Protein AF-A0A956V1K1-F1 (afdb_monomer)

pLDDT: mean 73.98, std 15.1, range [41.03, 92.44]

Foldseek 3Di:
DVVVVVVVVCVVVDDPFDKDKDWFAFDDPVDDQQDKDWDDDPPPDPDIFIWGWHDWDWDQDPNTIIIITITTTPCRVQVPQDPPFGPDDPPDPDGPDPDDDDDPDDDDD

Mean predicted aligned error: 13.25 Å

Solvent-accessible surface area (backbone atoms only — not comparable to full-atom values): 7078 Å² total; per-residue (Å²): 110,71,68,59,55,51,50,52,50,50,63,73,67,43,80,78,74,55,70,47,80,46,73,78,37,77,56,55,91,85,70,53,73,66,43,78,44,80,48,74,43,92,87,86,41,99,60,79,41,49,24,32,30,72,40,77,46,79,47,79,57,96,91,41,55,29,26,36,37,34,26,39,36,50,72,63,74,44,75,85,36,52,100,85,54,49,75,70,54,90,93,55,93,51,82,72,70,81,86,79,87,85,81,90,75,85,87,85,133

Secondary structure (DSSP, 8-state):
-HHHHHHHHHHHTSPPPPEEEEEEEEP-TT--TT-EEEE--TTT-SS-EEEEEEEEEEEEETTEEEEEEEEEEHHHH-TT--SSS-S--TT-SSTTPPP-S--------

Nearest PDB structures (foldseek):
  8u15-assembly1_A  TM=6.128E-01  e=7.892E-01  Homo sapiens
  8rq8-assembly1_A  TM=6.293E-01  e=1.105E+00  Homo sapiens
  7mie-assembly1_A  TM=6.458E-01  e=7.461E-01  Borreliella burgdorferi
  8tnr-assembly1_B  TM=4.402E-01  e=4.024E-01  Homo sapiens
  8rk3-assembly1_o  TM=6.577E-01  e=6.659E+00  Pseudomonas phage JBD30

Sequence (109 aa):
HAAMIAAMLADVQGKPRRMYKLSGVPGDPRRKVGDRISITDAQTSTSVRYGYIVELGWSLSGGLFTNEITAIDANSLYEYADNEIGYFIIGTNELGATVSYPSRGRLFY

Radius of gyration: 19.92 Å; Cα contacts (8 Å, |Δi|>4): 134; chains: 1; bounding box: 38×27×62 Å

Structure (mmCIF, N/CA/C/O backbone):
data_AF-A0A956V1K1-F1
#
_entry.id   AF-A0A956V1K1-F1
#
loop_
_atom_site.group_PDB
_atom_site.id
_atom_site.type_symbol
_atom_site.label_atom_id
_atom_site.label_alt_id
_atom_site.label_comp_id
_atom_site.label_asym_id
_atom_site.label_entity_id
_atom_site.label_seq_id
_atom_site.pdbx_PDB_ins_code
_atom_site.Cartn_x
_atom_site.Cartn_y
_atom_site.Cartn_z
_atom_site.occupancy
_atom_site.B_iso_or_equiv
_atom_site.auth_seq_id
_atom_site.auth_comp_id
_atom_site.auth_asym_id
_atom_site.auth_atom_id
_atom_site.pdbx_PDB_model_num
ATOM 1 N N . HIS A 1 1 ? 23.031 -4.874 -28.603 1.00 47.34 1 HIS A N 1
ATOM 2 C CA . HIS A 1 1 ? 22.982 -5.893 -27.530 1.00 47.34 1 HIS A CA 1
ATOM 3 C C . HIS A 1 1 ? 23.519 -5.358 -26.198 1.00 47.34 1 HIS A C 1
ATOM 5 O O . HIS A 1 1 ? 22.781 -5.373 -25.225 1.00 47.34 1 HIS A O 1
ATOM 11 N N . ALA A 1 2 ? 24.731 -4.782 -26.151 1.00 62.53 2 ALA A N 1
ATOM 12 C CA . ALA A 1 2 ? 25.307 -4.208 -24.921 1.00 62.53 2 ALA A CA 1
ATOM 13 C C . ALA A 1 2 ? 24.446 -3.112 -24.248 1.00 62.53 2 ALA A C 1
ATOM 15 O O . ALA A 1 2 ? 24.352 -3.080 -23.028 1.00 62.53 2 ALA A O 1
ATOM 16 N N . ALA A 1 3 ? 23.759 -2.271 -25.031 1.00 73.31 3 ALA A N 1
ATOM 17 C CA . ALA A 1 3 ? 22.879 -1.224 -24.498 1.00 73.31 3 ALA A CA 1
ATOM 18 C C . ALA A 1 3 ? 21.660 -1.769 -23.725 1.00 73.31 3 ALA A C 1
ATOM 20 O O . ALA A 1 3 ? 21.247 -1.175 -22.737 1.00 73.31 3 ALA A O 1
ATOM 21 N N . MET A 1 4 ? 21.115 -2.921 -24.133 1.00 72.19 4 MET A N 1
ATOM 22 C CA . MET A 1 4 ? 19.976 -3.544 -23.448 1.00 72.19 4 MET A CA 1
ATOM 23 C C . MET A 1 4 ? 20.401 -4.142 -22.102 1.00 72.19 4 MET A C 1
ATOM 25 O O . MET A 1 4 ? 19.697 -4.002 -21.108 1.00 72.19 4 MET A O 1
ATOM 29 N N . ILE A 1 5 ? 21.586 -4.758 -22.061 1.00 77.94 5 ILE A N 1
ATOM 30 C CA . ILE A 1 5 ? 22.170 -5.292 -20.824 1.00 77.94 5 ILE A CA 1
ATOM 31 C C . ILE A 1 5 ? 22.512 -4.148 -19.861 1.00 77.94 5 ILE A C 1
ATOM 33 O O . ILE A 1 5 ? 22.264 -4.263 -18.666 1.00 77.94 5 ILE A O 1
ATOM 37 N N . ALA A 1 6 ? 23.024 -3.026 -20.375 1.00 77.06 6 ALA A N 1
ATOM 38 C CA . ALA A 1 6 ? 23.288 -1.838 -19.569 1.00 77.06 6 ALA A CA 1
ATOM 39 C C . ALA A 1 6 ? 22.002 -1.238 -18.972 1.00 77.06 6 ALA A C 1
ATOM 41 O O . ALA A 1 6 ? 21.992 -0.903 -17.792 1.00 77.06 6 ALA A O 1
ATOM 42 N N . ALA A 1 7 ? 20.915 -1.162 -19.749 1.00 74.81 7 ALA A N 1
ATOM 43 C CA . ALA A 1 7 ? 19.617 -0.698 -19.257 1.00 74.81 7 ALA A CA 1
ATOM 44 C C . ALA A 1 7 ? 19.040 -1.634 -18.179 1.00 74.81 7 ALA A C 1
ATOM 46 O O . ALA A 1 7 ? 18.649 -1.175 -17.112 1.00 74.81 7 ALA A O 1
ATOM 47 N N . MET A 1 8 ? 19.085 -2.953 -18.398 1.00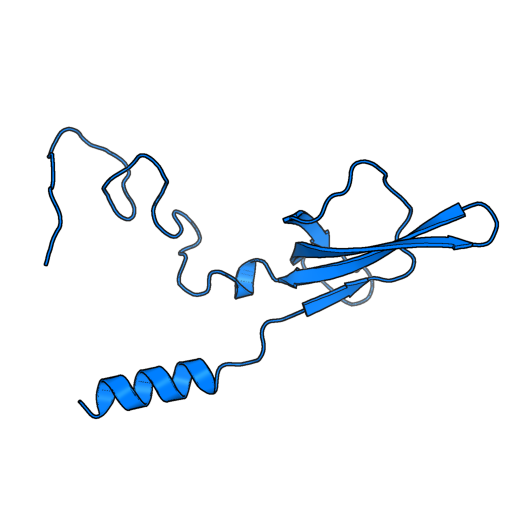 78.50 8 MET A N 1
ATOM 48 C CA . MET A 1 8 ? 18.657 -3.936 -17.395 1.00 78.50 8 MET A CA 1
ATOM 49 C C . MET A 1 8 ? 19.465 -3.819 -16.095 1.00 78.50 8 MET A C 1
ATOM 51 O O . MET A 1 8 ? 18.902 -3.871 -15.004 1.00 78.50 8 MET A O 1
ATOM 55 N N . LEU A 1 9 ? 20.790 -3.675 -16.195 1.00 81.81 9 LEU A N 1
ATOM 56 C CA . LEU A 1 9 ? 21.650 -3.512 -15.024 1.00 81.81 9 LEU A CA 1
ATOM 57 C C . LEU A 1 9 ? 21.340 -2.215 -14.272 1.00 81.81 9 LEU A C 1
ATOM 59 O O . LEU A 1 9 ? 21.359 -2.232 -13.046 1.00 81.81 9 LEU A O 1
ATOM 63 N N . ALA A 1 10 ? 21.019 -1.128 -14.977 1.00 78.88 10 ALA A N 1
ATOM 64 C CA . ALA A 1 10 ? 20.617 0.132 -14.359 1.00 78.88 10 ALA A CA 1
ATOM 65 C C . ALA A 1 10 ? 19.294 0.001 -13.584 1.00 78.88 10 ALA A C 1
ATOM 67 O O . ALA A 1 10 ? 19.224 0.457 -12.446 1.00 78.88 10 ALA A O 1
ATOM 68 N N . ASP A 1 11 ? 18.293 -0.688 -14.140 1.00 75.06 11 ASP A N 1
ATOM 69 C CA . ASP A 1 11 ? 17.007 -0.915 -13.465 1.00 75.06 11 ASP A CA 1
ATOM 70 C C . ASP A 1 11 ? 17.156 -1.806 -12.225 1.00 75.06 11 ASP A C 1
ATOM 72 O O . ASP A 1 11 ? 16.577 -1.532 -11.173 1.00 75.06 11 ASP A O 1
ATOM 76 N N . VAL A 1 12 ? 17.978 -2.858 -12.313 1.00 74.31 12 VAL A N 1
ATOM 77 C CA . VAL A 1 12 ? 18.263 -3.751 -11.175 1.00 74.31 12 VAL A CA 1
ATOM 78 C C . VAL A 1 12 ? 19.071 -3.035 -10.090 1.00 74.31 12 VAL A C 1
ATOM 80 O O . VAL A 1 12 ? 18.878 -3.297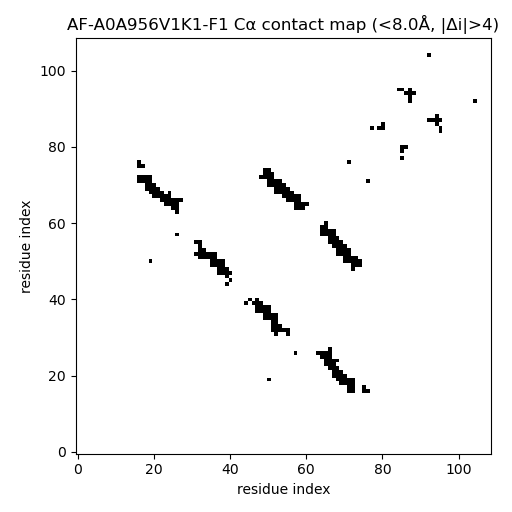 -8.904 1.00 74.31 12 VAL A O 1
ATOM 83 N N . GLN A 1 13 ? 19.966 -2.126 -10.480 1.00 78.12 13 GLN A N 1
ATOM 84 C CA . GLN A 1 13 ? 20.731 -1.279 -9.560 1.00 78.12 13 GLN A CA 1
ATOM 85 C C . GLN A 1 13 ? 19.956 -0.037 -9.098 1.00 78.12 13 GLN A C 1
ATOM 87 O O . GLN A 1 13 ? 20.486 0.757 -8.315 1.00 78.12 13 GLN A O 1
ATOM 92 N N . GLY A 1 14 ? 18.712 0.133 -9.555 1.00 66.19 14 GLY A N 1
ATOM 93 C CA . GLY A 1 14 ? 17.846 1.239 -9.187 1.00 66.19 14 GLY A CA 1
ATOM 94 C C . GLY A 1 14 ? 17.685 1.370 -7.673 1.00 66.19 14 GLY A C 1
ATOM 95 O O . GLY A 1 14 ? 17.723 0.399 -6.912 1.00 66.19 14 GLY A O 1
ATOM 96 N N . LYS A 1 15 ? 17.504 2.613 -7.213 1.00 65.62 15 LYS A N 1
ATOM 97 C CA . LYS A 1 15 ? 17.265 2.914 -5.798 1.00 65.62 15 LYS A CA 1
ATOM 98 C C . LYS A 1 15 ? 16.081 2.075 -5.288 1.00 65.62 15 LYS A C 1
ATOM 100 O O . LYS A 1 15 ? 15.034 2.075 -5.937 1.00 65.62 15 LYS A O 1
ATOM 105 N N . PRO A 1 16 ? 16.183 1.434 -4.105 1.00 68.56 16 PRO A N 1
ATOM 106 C CA . PRO A 1 16 ? 15.061 0.699 -3.536 1.00 68.56 16 PRO A CA 1
ATOM 107 C C . PRO A 1 16 ? 13.829 1.601 -3.434 1.00 68.56 16 PRO A C 1
ATOM 109 O O . PRO A 1 16 ? 13.920 2.766 -3.020 1.00 68.56 16 PRO A O 1
ATOM 112 N N . ARG A 1 17 ? 12.673 1.056 -3.828 1.00 74.12 17 ARG A N 1
ATOM 113 C CA . ARG A 1 17 ? 11.397 1.778 -3.784 1.00 74.12 17 ARG A CA 1
ATOM 114 C C . ARG A 1 17 ? 11.153 2.301 -2.375 1.00 74.12 17 ARG A C 1
ATOM 116 O O . ARG A 1 17 ? 11.396 1.607 -1.387 1.00 74.12 17 ARG A O 1
ATOM 123 N N . ARG A 1 18 ? 10.698 3.551 -2.279 1.00 81.69 18 ARG A N 1
ATOM 124 C CA . ARG A 1 18 ? 10.475 4.190 -0.981 1.00 81.69 18 ARG A CA 1
ATOM 125 C C . ARG A 1 18 ? 9.259 3.546 -0.326 1.00 81.69 18 ARG A C 1
ATOM 127 O O . ARG A 1 18 ? 8.156 3.605 -0.866 1.00 81.69 18 ARG A O 1
ATOM 134 N N . MET A 1 19 ? 9.483 2.948 0.837 1.00 86.81 19 MET A N 1
ATOM 135 C CA . MET A 1 19 ? 8.437 2.397 1.687 1.00 86.81 19 MET A CA 1
ATOM 136 C C . MET A 1 19 ? 8.305 3.251 2.943 1.00 86.81 19 MET A C 1
ATOM 138 O O . MET A 1 19 ? 9.301 3.676 3.530 1.00 86.81 19 MET A O 1
ATOM 142 N N . TYR A 1 20 ? 7.067 3.500 3.343 1.00 88.06 20 TYR A N 1
ATOM 143 C CA . TYR A 1 20 ? 6.702 4.193 4.565 1.00 88.06 20 TYR A CA 1
ATOM 144 C C . TYR A 1 20 ? 6.130 3.184 5.543 1.00 88.06 20 TYR A C 1
ATOM 146 O O . TYR A 1 20 ? 5.231 2.421 5.195 1.00 88.06 20 TYR A O 1
ATOM 154 N N . LYS A 1 21 ? 6.632 3.216 6.773 1.00 90.50 21 LYS A N 1
ATOM 155 C CA . LYS A 1 21 ? 6.079 2.451 7.881 1.00 90.50 21 LYS A CA 1
ATOM 156 C C . LYS A 1 21 ? 5.501 3.428 8.896 1.00 90.50 21 LYS A C 1
ATOM 158 O O . LYS A 1 21 ? 6.230 4.243 9.454 1.00 90.50 21 LYS A O 1
ATOM 163 N N . LEU A 1 22 ? 4.190 3.369 9.084 1.00 88.00 22 LEU A N 1
ATOM 164 C CA . LEU A 1 22 ? 3.432 4.211 10.000 1.00 88.00 22 LEU A CA 1
ATOM 165 C C . LEU A 1 22 ? 2.949 3.329 11.150 1.00 88.00 22 LEU A C 1
ATOM 167 O O . LEU A 1 22 ? 2.305 2.309 10.919 1.00 88.00 22 LEU A O 1
ATOM 171 N N . SER A 1 23 ? 3.250 3.722 12.382 1.00 88.19 23 SER A N 1
ATOM 172 C CA . SER A 1 23 ? 2.811 3.014 13.585 1.00 88.19 23 SER A CA 1
ATOM 173 C C . SER A 1 23 ? 1.978 3.940 14.466 1.00 88.19 23 SER A C 1
ATOM 175 O O . SE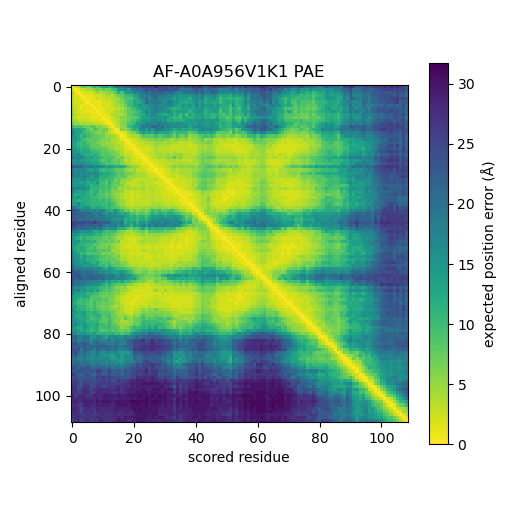R A 1 23 ? 2.176 5.154 14.451 1.00 88.19 23 SER A O 1
ATOM 177 N N . GLY A 1 24 ? 1.027 3.369 15.209 1.00 84.88 24 GLY A N 1
ATOM 178 C CA . GLY A 1 24 ? 0.157 4.118 16.118 1.00 84.88 24 GLY A CA 1
ATOM 179 C C . GLY A 1 24 ? -0.917 4.950 15.416 1.00 84.88 24 GLY A C 1
ATOM 180 O O . GLY A 1 24 ? -1.427 5.908 15.993 1.00 84.88 24 GLY A O 1
ATOM 181 N N . VAL A 1 25 ? -1.273 4.613 14.174 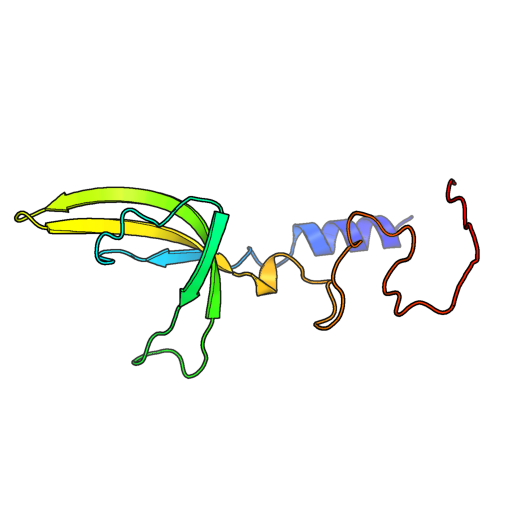1.00 86.38 25 VAL A N 1
ATOM 182 C CA . VAL A 1 25 ? -2.306 5.351 13.443 1.00 86.38 25 VAL A CA 1
ATOM 183 C C . VAL A 1 25 ? -3.680 5.005 14.031 1.00 86.38 25 VAL A C 1
ATOM 185 O O . VAL A 1 25 ? -3.947 3.822 14.235 1.00 86.38 25 VAL A O 1
ATOM 188 N N . PRO A 1 26 ? -4.577 5.976 14.289 1.00 88.44 26 PRO A N 1
ATOM 189 C CA . PRO A 1 26 ? -5.925 5.674 14.760 1.00 88.44 26 PRO A CA 1
ATOM 190 C C . PRO A 1 26 ? -6.646 4.674 13.847 1.00 88.44 26 PRO A C 1
ATOM 192 O O . PRO A 1 26 ? -6.567 4.772 12.616 1.00 88.44 26 PRO A O 1
ATOM 195 N N . GLY A 1 27 ? -7.327 3.706 14.461 1.00 84.12 27 GLY A N 1
ATOM 196 C CA . GLY A 1 27 ? -8.091 2.680 13.765 1.00 84.12 27 GLY A CA 1
ATOM 197 C C . GLY A 1 27 ? -9.239 3.278 12.954 1.00 84.12 27 GLY A C 1
ATOM 198 O O . GLY A 1 27 ? -10.156 3.863 13.522 1.00 84.12 27 GLY A O 1
ATOM 199 N N . ASP A 1 28 ? -9.209 3.101 11.633 1.00 87.50 28 ASP A N 1
ATOM 200 C CA . ASP A 1 28 ? -10.322 3.431 10.735 1.00 87.50 28 ASP A CA 1
ATOM 201 C C . ASP A 1 28 ? -10.759 2.164 9.985 1.00 87.50 28 ASP A C 1
ATOM 203 O O . ASP A 1 28 ? -10.013 1.694 9.118 1.00 87.50 28 ASP A O 1
ATOM 207 N N . PRO A 1 29 ? -11.934 1.587 10.304 1.00 83.50 29 PRO A N 1
ATOM 208 C CA . PRO A 1 29 ? -12.390 0.311 9.746 1.00 83.50 29 PRO A CA 1
ATOM 209 C C . PRO A 1 29 ? -12.684 0.368 8.244 1.00 83.50 29 PRO A C 1
ATOM 211 O O . PRO A 1 29 ? -12.913 -0.668 7.623 1.00 83.50 29 PRO A O 1
ATOM 214 N N . ARG A 1 30 ? -12.710 1.561 7.640 1.00 87.00 30 ARG A N 1
ATOM 215 C CA . ARG A 1 30 ? -12.918 1.721 6.197 1.00 87.00 30 ARG A CA 1
ATOM 216 C C . ARG A 1 30 ? -11.646 1.491 5.391 1.00 87.00 30 ARG A C 1
ATOM 218 O O . ARG A 1 30 ? -11.764 1.234 4.196 1.00 87.00 30 ARG A O 1
ATOM 225 N N . ARG A 1 31 ? -10.469 1.569 6.023 1.00 88.44 31 ARG A N 1
ATOM 226 C CA . ARG A 1 31 ? -9.181 1.413 5.341 1.00 88.44 31 ARG A CA 1
ATOM 227 C C . ARG A 1 31 ? -8.952 -0.020 4.903 1.00 88.44 31 ARG A C 1
ATOM 229 O O . ARG A 1 31 ? -9.119 -0.957 5.683 1.00 88.44 31 ARG A O 1
ATOM 236 N N . LYS A 1 32 ? -8.503 -0.169 3.664 1.00 89.88 32 LYS A N 1
ATOM 237 C CA . LYS A 1 32 ? -8.179 -1.449 3.044 1.00 89.88 32 LYS A CA 1
ATOM 238 C C . LYS A 1 32 ? -6.795 -1.412 2.414 1.00 89.88 32 LYS A C 1
ATOM 240 O O . LYS A 1 32 ? -6.241 -0.358 2.105 1.00 89.88 32 LYS A O 1
ATOM 245 N N . VAL A 1 33 ? -6.239 -2.601 2.211 1.00 90.62 33 VAL A N 1
ATOM 246 C CA . VAL A 1 33 ? -5.050 -2.770 1.372 1.00 90.62 33 VAL A CA 1
ATOM 247 C C . VAL A 1 33 ? -5.391 -2.307 -0.046 1.00 90.62 33 VAL A C 1
ATOM 249 O O . VAL A 1 33 ? -6.460 -2.627 -0.563 1.00 90.62 33 VAL A O 1
ATOM 252 N N . GLY A 1 34 ? -4.494 -1.537 -0.656 1.00 86.81 34 GLY A N 1
ATOM 253 C CA . GLY A 1 34 ? -4.683 -0.914 -1.964 1.00 86.81 34 GLY A CA 1
ATOM 254 C C . GLY A 1 34 ? -5.242 0.510 -1.922 1.00 86.81 34 GLY A C 1
ATOM 255 O O . GLY A 1 34 ? -5.150 1.209 -2.930 1.00 86.81 34 GLY A O 1
ATOM 256 N N . ASP A 1 35 ? -5.752 0.983 -0.781 1.00 88.69 35 ASP A N 1
ATOM 257 C CA . ASP A 1 35 ? -6.225 2.364 -0.676 1.00 88.69 35 ASP A CA 1
ATOM 258 C C . ASP A 1 35 ? -5.066 3.359 -0.808 1.00 88.69 35 ASP A C 1
ATOM 260 O O . ASP A 1 35 ? -3.958 3.149 -0.296 1.00 88.69 35 ASP A O 1
ATOM 264 N N . ARG A 1 36 ? -5.344 4.481 -1.482 1.00 88.88 36 ARG A N 1
ATOM 265 C CA . ARG A 1 36 ? -4.427 5.619 -1.565 1.00 88.88 36 ARG A CA 1
ATOM 266 C C . ARG A 1 36 ? -4.576 6.485 -0.320 1.00 88.88 36 ARG A C 1
ATOM 268 O O . ARG A 1 36 ? -5.667 6.964 -0.019 1.00 88.88 36 ARG A O 1
ATOM 275 N N . ILE A 1 37 ? -3.463 6.753 0.350 1.00 89.12 37 ILE A N 1
ATOM 276 C CA . ILE A 1 37 ? -3.398 7.617 1.528 1.00 89.12 37 ILE A CA 1
ATOM 277 C C . ILE A 1 37 ? -2.503 8.828 1.284 1.00 89.12 37 ILE A C 1
ATOM 279 O O . ILE A 1 37 ? -1.506 8.755 0.562 1.00 89.12 37 ILE A O 1
ATOM 283 N N . SER A 1 38 ? -2.859 9.948 1.910 1.00 90.31 38 SER A N 1
ATOM 284 C CA . SER A 1 38 ? -1.998 11.120 2.046 1.00 90.31 38 SER A CA 1
ATOM 285 C C . SER A 1 38 ? -1.252 11.050 3.375 1.00 90.31 38 SER A C 1
ATOM 287 O O . SER A 1 38 ? -1.870 10.928 4.434 1.00 90.31 38 SER A O 1
ATOM 289 N N . ILE A 1 39 ? 0.070 11.140 3.319 1.00 86.50 39 ILE A N 1
ATOM 290 C CA . ILE A 1 39 ? 0.963 11.162 4.472 1.00 86.50 39 ILE A CA 1
ATOM 291 C C . ILE A 1 39 ? 1.491 12.588 4.599 1.00 86.50 39 ILE A C 1
ATOM 293 O O . ILE A 1 39 ? 2.134 13.112 3.685 1.00 86.50 39 ILE A O 1
ATOM 297 N N . THR A 1 40 ? 1.217 13.213 5.737 1.00 84.75 40 THR A N 1
ATOM 298 C CA . THR A 1 40 ? 1.697 14.555 6.062 1.00 84.75 40 THR A CA 1
ATOM 299 C C . THR A 1 40 ? 2.334 14.504 7.436 1.00 84.75 40 THR A C 1
ATOM 301 O O . THR A 1 40 ? 1.683 14.123 8.405 1.00 84.75 40 THR A O 1
ATOM 304 N N . ASP A 1 41 ? 3.603 14.883 7.511 1.00 79.12 41 ASP A N 1
ATOM 305 C CA . ASP A 1 41 ? 4.307 15.073 8.772 1.00 79.12 41 ASP A CA 1
ATOM 306 C C . ASP A 1 41 ? 4.626 16.560 8.937 1.00 79.12 41 ASP A C 1
ATOM 308 O O . ASP A 1 41 ? 5.458 17.103 8.210 1.00 79.12 41 ASP A O 1
ATOM 312 N N . ALA A 1 42 ? 3.959 17.205 9.895 1.00 68.94 42 ALA A N 1
ATOM 313 C CA . ALA A 1 42 ? 4.121 18.626 10.181 1.00 68.94 42 ALA A CA 1
ATOM 314 C C . ALA A 1 42 ? 5.485 18.981 10.806 1.00 68.94 42 ALA A C 1
ATOM 316 O O . ALA A 1 42 ? 5.823 20.160 10.868 1.00 68.94 42 ALA A O 1
ATOM 317 N N . GLN A 1 43 ? 6.254 18.001 11.292 1.00 65.12 43 GLN A N 1
ATOM 318 C CA . GLN A 1 43 ? 7.556 18.227 11.928 1.00 65.12 43 GLN A CA 1
ATOM 319 C C . GLN A 1 43 ? 8.725 18.050 10.950 1.00 65.12 43 GLN A C 1
ATOM 321 O O . GLN A 1 43 ? 9.687 18.811 11.016 1.00 65.12 43 GLN A O 1
ATOM 326 N N . THR A 1 44 ? 8.638 17.094 10.019 1.00 65.94 44 THR A N 1
ATOM 327 C CA . THR A 1 44 ? 9.776 16.724 9.150 1.00 65.94 44 THR A CA 1
ATOM 328 C C . THR A 1 44 ? 9.515 16.943 7.658 1.00 65.94 44 THR A C 1
ATOM 330 O O . THR A 1 44 ? 10.456 16.954 6.864 1.00 65.94 44 THR A O 1
ATOM 333 N N . SER A 1 45 ? 8.261 17.116 7.224 1.00 59.03 45 SER A N 1
ATOM 334 C CA . SER A 1 45 ? 7.922 17.194 5.798 1.00 59.03 45 SER A CA 1
ATOM 335 C C . SER A 1 45 ? 7.168 18.473 5.432 1.00 59.03 45 SER A C 1
ATOM 337 O O . SER A 1 45 ? 6.065 18.734 5.894 1.00 59.03 45 SER A O 1
ATOM 339 N N . THR A 1 46 ? 7.741 19.258 4.523 1.00 67.06 46 THR A N 1
ATOM 340 C CA . THR A 1 46 ? 7.112 20.473 3.972 1.00 67.06 46 THR A CA 1
ATOM 341 C C . THR A 1 46 ? 6.092 20.160 2.864 1.00 67.06 46 THR A C 1
ATOM 343 O O . THR A 1 46 ? 5.435 21.060 2.356 1.00 67.06 46 THR A O 1
ATOM 346 N N . SER A 1 47 ? 5.963 18.892 2.452 1.00 77.00 47 SER A N 1
ATOM 347 C CA . SER A 1 47 ? 5.135 18.467 1.317 1.00 77.00 47 SER A CA 1
ATOM 348 C C . SER A 1 47 ? 4.358 17.190 1.632 1.00 77.00 47 SER A C 1
ATOM 350 O O . SER A 1 47 ? 4.893 16.260 2.240 1.00 77.00 47 SER A O 1
ATOM 352 N N . VAL A 1 48 ? 3.096 17.156 1.190 1.00 82.62 48 VAL A N 1
ATOM 353 C CA . VAL A 1 48 ? 2.214 15.989 1.284 1.00 82.62 48 VAL A CA 1
ATOM 354 C C . VAL A 1 48 ? 2.743 14.888 0.374 1.00 82.62 48 VAL A C 1
ATOM 356 O O . VAL A 1 48 ? 2.971 15.103 -0.816 1.00 82.62 48 VAL A O 1
ATOM 359 N N . ARG A 1 49 ? 2.901 13.685 0.923 1.00 85.38 49 ARG A N 1
ATOM 360 C CA . ARG A 1 49 ? 3.254 12.494 0.148 1.00 85.38 49 ARG A CA 1
ATOM 361 C C . ARG A 1 49 ? 2.040 11.606 -0.050 1.00 85.38 49 ARG A C 1
ATOM 363 O O . ARG A 1 49 ? 1.161 11.553 0.804 1.00 85.38 49 ARG A O 1
ATOM 370 N N . TYR A 1 50 ? 2.008 10.888 -1.164 1.00 88.38 50 TYR A N 1
ATOM 371 C CA . TYR A 1 50 ? 0.947 9.932 -1.461 1.00 88.38 50 TYR A CA 1
ATOM 372 C C . TYR A 1 50 ? 1.519 8.525 -1.486 1.00 88.38 50 TYR A C 1
ATOM 374 O O . TYR A 1 50 ? 2.564 8.295 -2.089 1.00 88.38 50 TYR A O 1
ATOM 382 N N . GLY A 1 51 ? 0.823 7.581 -0.866 1.00 88.81 51 GLY A N 1
ATOM 383 C CA . GLY A 1 51 ? 1.217 6.179 -0.888 1.00 88.81 51 GLY A CA 1
ATOM 384 C C . GLY A 1 51 ? 0.027 5.243 -1.004 1.00 88.81 51 GLY A C 1
ATOM 385 O O . GLY A 1 51 ? -1.103 5.629 -0.709 1.00 88.81 51 GLY A O 1
ATOM 386 N N . TYR A 1 52 ? 0.294 4.016 -1.433 1.00 90.38 52 TYR A N 1
ATOM 387 C CA . TYR A 1 52 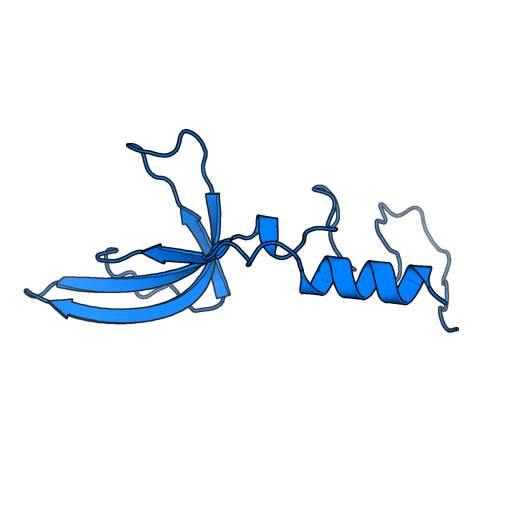? -0.680 2.926 -1.447 1.00 90.38 52 TYR A CA 1
ATOM 388 C C . TYR A 1 52 ? -0.409 1.981 -0.284 1.00 90.38 52 TYR A C 1
ATOM 390 O O . TYR A 1 52 ? 0.741 1.592 -0.073 1.00 90.38 52 TYR A O 1
ATOM 398 N N . ILE A 1 53 ? -1.453 1.612 0.459 1.00 91.38 53 ILE A N 1
ATOM 399 C CA . ILE A 1 53 ? -1.350 0.652 1.563 1.00 91.38 53 ILE A CA 1
ATOM 400 C C . ILE A 1 53 ? -1.054 -0.737 0.994 1.00 91.38 53 ILE A C 1
ATOM 402 O O . ILE A 1 53 ? -1.812 -1.243 0.170 1.00 91.38 53 ILE A O 1
ATOM 406 N N . VAL A 1 54 ? 0.017 -1.368 1.466 1.00 92.00 54 VAL A N 1
ATOM 407 C CA . VAL A 1 54 ? 0.402 -2.741 1.097 1.00 92.00 54 VAL A CA 1
ATOM 408 C C . VAL A 1 54 ? 0.193 -3.702 2.257 1.00 92.00 54 VAL A C 1
ATOM 410 O O . VAL A 1 54 ? -0.175 -4.852 2.048 1.00 92.00 54 VAL A O 1
ATOM 413 N N . GLU A 1 55 ? 0.361 -3.213 3.481 1.00 92.44 55 GLU A N 1
ATOM 414 C CA . GLU A 1 55 ? 0.116 -3.983 4.691 1.00 92.44 55 GLU A CA 1
ATOM 415 C C . GLU A 1 55 ? -0.682 -3.140 5.678 1.00 92.44 55 GLU A C 1
ATOM 417 O O . GLU A 1 55 ? -0.421 -1.945 5.849 1.00 92.44 55 GLU A O 1
ATOM 422 N N . LEU A 1 56 ? -1.658 -3.782 6.313 1.00 92.12 56 LEU A N 1
ATOM 423 C CA . LEU A 1 56 ? -2.496 -3.189 7.340 1.00 92.12 56 LEU A CA 1
ATOM 424 C C . LEU A 1 56 ? -2.575 -4.159 8.520 1.00 92.12 56 LEU A C 1
ATOM 426 O O . LEU A 1 56 ? -3.321 -5.138 8.486 1.00 92.12 56 LEU A O 1
ATOM 430 N N . GLY A 1 57 ? -1.782 -3.880 9.548 1.00 90.62 57 GLY A N 1
ATOM 431 C CA . GLY A 1 57 ? -1.821 -4.568 10.828 1.00 90.62 57 GLY A CA 1
ATOM 432 C C . GLY A 1 57 ? -2.819 -3.895 11.761 1.00 90.62 57 GLY A C 1
ATOM 433 O O . GLY A 1 57 ? -2.820 -2.672 11.896 1.00 90.62 57 GLY A O 1
ATOM 434 N N . TRP A 1 58 ? -3.649 -4.698 12.419 1.00 89.19 58 TRP A N 1
ATOM 435 C CA . TRP A 1 58 ? -4.606 -4.231 13.417 1.00 89.19 58 TRP A CA 1
ATOM 436 C C . TRP A 1 58 ? -4.152 -4.672 14.797 1.00 89.19 58 TRP A C 1
ATOM 438 O O . TRP A 1 58 ? -3.898 -5.856 15.022 1.00 89.19 58 TRP A O 1
ATOM 448 N N . SER A 1 59 ? -4.092 -3.732 15.733 1.00 88.00 59 SER A N 1
ATOM 449 C CA . SER A 1 59 ? -3.832 -4.044 17.131 1.00 88.00 59 SER A CA 1
ATOM 450 C C . SER A 1 59 ? -4.834 -3.339 18.038 1.00 88.00 59 SER A C 1
ATOM 452 O O . SER A 1 59 ? -5.320 -2.246 17.741 1.00 88.00 59 SER A O 1
ATOM 454 N N . LEU A 1 60 ? -5.170 -3.997 19.144 1.00 86.75 60 LEU A N 1
ATOM 455 C CA . LEU A 1 60 ? -6.003 -3.439 20.198 1.00 86.75 60 LEU A CA 1
ATOM 456 C C . LEU A 1 60 ? -5.114 -3.239 21.423 1.00 86.75 60 LEU A C 1
ATOM 458 O O . LEU A 1 60 ? -4.647 -4.212 22.012 1.00 86.75 60 LEU A O 1
ATOM 462 N N . SER A 1 61 ? -4.877 -1.985 21.801 1.00 80.38 61 SER A N 1
ATOM 463 C CA . SER A 1 61 ? -4.069 -1.641 22.973 1.00 80.38 61 SER A CA 1
ATOM 464 C C . SER A 1 61 ? -4.768 -0.556 23.785 1.00 80.38 61 SER A C 1
ATOM 466 O O . SER A 1 61 ? -5.214 0.451 23.239 1.00 80.38 61 SER A O 1
ATOM 468 N N . GLY A 1 62 ? -4.930 -0.781 25.093 1.00 77.62 62 GLY A N 1
ATOM 469 C CA . GLY A 1 62 ? -5.562 0.189 25.999 1.00 77.62 62 GLY A CA 1
ATOM 470 C C . GLY A 1 62 ? -7.028 0.522 25.681 1.00 77.62 62 GLY A C 1
ATOM 471 O O . GLY A 1 62 ? -7.490 1.602 26.029 1.00 77.62 62 GLY A O 1
ATOM 472 N N . GLY A 1 63 ? -7.754 -0.372 24.999 1.00 81.31 63 GLY A N 1
ATOM 473 C CA . GLY A 1 63 ? -9.151 -0.152 24.595 1.00 81.31 63 GLY A CA 1
ATOM 474 C C . GLY A 1 63 ? -9.331 0.683 23.321 1.00 81.31 63 GLY A C 1
ATOM 475 O O . GLY A 1 63 ? -10.465 0.924 22.915 1.00 81.31 63 GLY A O 1
ATOM 476 N N . LEU A 1 64 ? -8.237 1.091 22.669 1.00 83.94 64 LEU A N 1
ATOM 477 C CA . LEU A 1 64 ? -8.256 1.794 21.390 1.00 83.94 64 LEU A CA 1
ATOM 478 C C . LEU A 1 64 ? -7.739 0.886 20.273 1.00 83.94 64 LEU A C 1
ATOM 480 O O . LEU A 1 64 ? -6.745 0.173 20.433 1.00 83.94 64 LEU A O 1
ATOM 484 N N . PHE A 1 65 ? -8.414 0.936 19.125 1.00 86.88 65 PHE A N 1
ATOM 485 C CA . PHE A 1 65 ? -7.928 0.303 17.906 1.00 86.88 65 PHE A CA 1
ATOM 486 C C . PHE A 1 65 ? -6.842 1.169 17.279 1.00 86.88 65 PHE A C 1
ATOM 488 O O . PHE A 1 65 ? -7.053 2.357 17.017 1.00 86.88 65 PHE A O 1
ATOM 495 N N . THR A 1 66 ? -5.695 0.560 17.007 1.00 90.44 66 THR A N 1
ATOM 496 C CA . THR A 1 66 ? -4.588 1.193 16.298 1.00 90.44 66 THR A CA 1
ATOM 497 C C . THR A 1 66 ? -4.190 0.357 15.091 1.00 90.44 66 THR A C 1
ATOM 499 O O . THR A 1 66 ? -4.303 -0.871 15.080 1.00 90.44 66 THR A O 1
ATOM 502 N N . ASN A 1 67 ? -3.720 1.064 14.072 1.00 90.12 67 ASN A N 1
ATOM 503 C CA . ASN A 1 67 ? -3.278 0.516 12.808 1.00 90.12 67 ASN A CA 1
ATOM 504 C C . ASN A 1 67 ? -1.773 0.701 12.649 1.00 90.12 67 ASN A C 1
ATOM 506 O O . ASN A 1 67 ? -1.233 1.796 12.846 1.00 90.12 67 ASN A O 1
ATOM 510 N N . GLU A 1 68 ? -1.121 -0.372 12.231 1.00 91.88 68 GLU A N 1
ATOM 511 C CA . GLU A 1 68 ? 0.221 -0.360 11.671 1.00 91.88 68 GLU A CA 1
AT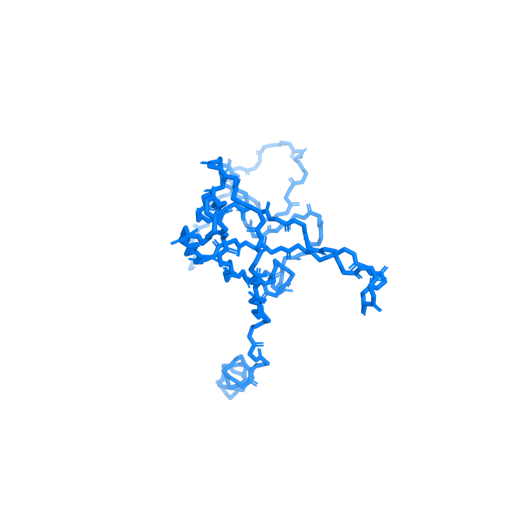OM 512 C C . GLU A 1 68 ? 0.080 -0.440 10.150 1.00 91.88 68 GLU A C 1
ATOM 514 O O . GLU A 1 68 ? -0.569 -1.341 9.621 1.00 91.88 68 GLU A O 1
ATOM 519 N N . ILE A 1 69 ? 0.613 0.550 9.438 1.00 91.62 69 ILE A N 1
ATOM 520 C CA . ILE A 1 69 ? 0.447 0.678 7.990 1.00 91.62 69 ILE A CA 1
ATOM 521 C C . ILE A 1 69 ? 1.817 0.66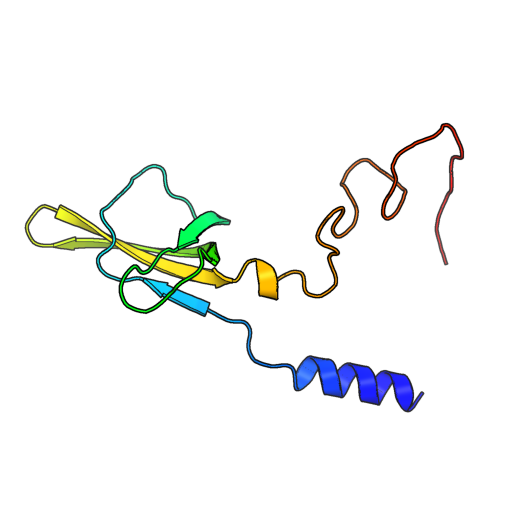5 7.333 1.00 91.62 69 ILE A C 1
ATOM 523 O O . I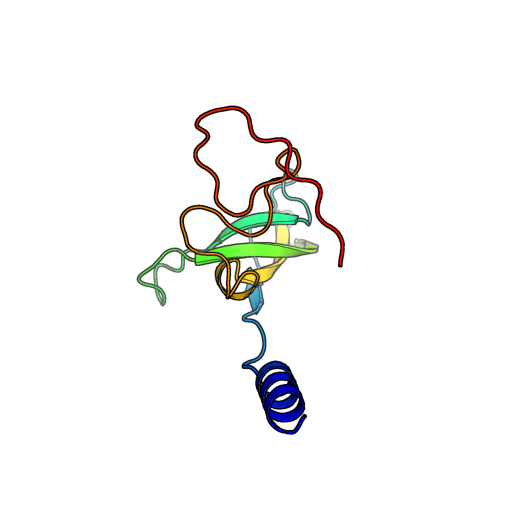LE A 1 69 ? 2.652 1.533 7.599 1.00 91.62 69 ILE A O 1
ATOM 527 N N . THR A 1 70 ? 2.002 -0.265 6.404 1.00 92.12 70 THR A N 1
ATOM 528 C CA . THR A 1 70 ? 3.109 -0.224 5.449 1.00 92.12 70 THR A CA 1
ATOM 529 C C . THR A 1 70 ? 2.562 0.272 4.118 1.00 92.12 70 THR A C 1
ATOM 531 O O . THR A 1 70 ? 1.638 -0.321 3.555 1.00 92.12 70 THR A O 1
ATOM 534 N N . ALA A 1 71 ? 3.118 1.369 3.609 1.00 90.38 71 ALA A N 1
ATOM 535 C CA . ALA A 1 71 ? 2.712 1.978 2.350 1.00 90.38 71 ALA A CA 1
ATOM 536 C C . ALA A 1 71 ? 3.895 2.146 1.392 1.00 90.38 71 ALA A C 1
ATOM 538 O O . ALA A 1 71 ? 5.012 2.437 1.816 1.00 90.38 71 ALA A O 1
ATOM 539 N N . ILE A 1 72 ? 3.650 2.003 0.092 1.00 90.06 72 ILE A N 1
ATOM 540 C CA . ILE A 1 72 ? 4.640 2.300 -0.954 1.00 90.06 72 ILE A CA 1
ATOM 541 C C . ILE A 1 72 ? 4.365 3.689 -1.527 1.00 90.06 72 ILE A C 1
ATOM 543 O O . ILE A 1 72 ? 3.210 4.040 -1.766 1.00 90.06 72 ILE A O 1
ATOM 547 N N . ASP A 1 73 ? 5.421 4.471 -1.758 1.00 86.81 73 ASP A N 1
ATOM 548 C CA . ASP A 1 73 ? 5.338 5.795 -2.379 1.00 86.81 73 ASP A CA 1
ATOM 549 C C . ASP A 1 73 ? 4.755 5.711 -3.796 1.00 86.81 73 ASP A C 1
ATOM 551 O O . ASP A 1 73 ? 5.320 5.049 -4.675 1.00 86.81 73 ASP A O 1
ATOM 555 N N . ALA A 1 74 ? 3.648 6.419 -4.027 1.00 80.69 74 ALA A N 1
ATOM 556 C CA . ALA A 1 74 ? 2.935 6.411 -5.301 1.00 80.69 74 ALA A CA 1
ATOM 557 C C . ALA A 1 74 ? 3.804 6.963 -6.440 1.00 80.69 74 ALA A C 1
ATOM 559 O O . ALA A 1 74 ? 3.744 6.455 -7.556 1.00 80.69 74 ALA A O 1
ATOM 560 N N . ASN A 1 75 ? 4.660 7.946 -6.141 1.00 75.00 75 ASN A N 1
ATOM 561 C CA . ASN A 1 75 ? 5.528 8.575 -7.136 1.00 75.00 75 ASN A CA 1
ATOM 562 C C . ASN A 1 75 ? 6.667 7.654 -7.593 1.00 75.00 75 ASN A C 1
ATOM 564 O O . ASN A 1 75 ? 7.181 7.794 -8.694 1.00 75.00 75 ASN A O 1
ATOM 568 N N . SER A 1 76 ? 7.065 6.705 -6.742 1.00 73.19 76 SER A N 1
ATOM 569 C CA . SER A 1 76 ? 8.097 5.716 -7.072 1.00 73.19 76 SER A CA 1
ATOM 570 C C . SER A 1 76 ? 7.549 4.483 -7.791 1.00 73.19 76 SER A C 1
ATOM 572 O O . SER A 1 76 ? 8.321 3.671 -8.295 1.00 73.19 76 SER A O 1
ATOM 574 N N . LEU A 1 77 ? 6.223 4.304 -7.799 1.00 73.12 77 LEU A N 1
ATOM 575 C CA . LEU A 1 77 ? 5.592 3.127 -8.390 1.00 73.12 77 LEU A CA 1
ATOM 576 C C . LEU A 1 77 ? 5.487 3.236 -9.915 1.00 73.12 77 LEU A C 1
ATOM 578 O O . LEU A 1 77 ? 5.578 2.227 -10.610 1.00 73.12 77 LEU A O 1
ATOM 582 N N . TYR A 1 78 ? 5.312 4.459 -10.417 1.00 69.56 78 TYR A N 1
ATOM 583 C CA . TYR A 1 78 ? 5.115 4.753 -11.831 1.00 69.56 78 TYR A CA 1
ATOM 584 C C . TYR A 1 78 ? 6.145 5.777 -12.317 1.00 69.56 78 TYR A C 1
ATOM 586 O O . TYR A 1 78 ? 5.792 6.884 -12.701 1.00 69.56 78 T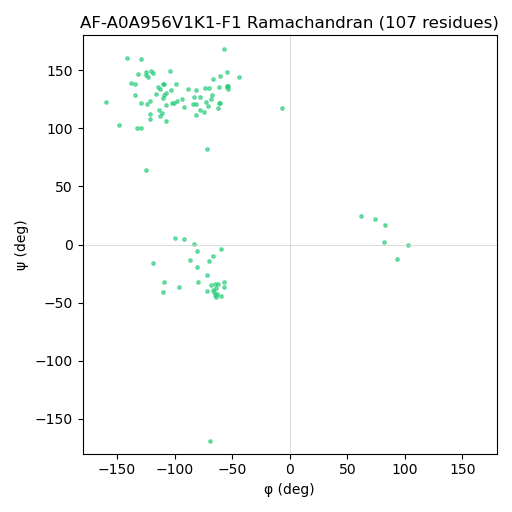YR A O 1
ATOM 594 N N . GLU A 1 79 ? 7.426 5.406 -12.290 1.00 64.19 79 GLU A N 1
ATOM 595 C CA . GLU A 1 79 ? 8.541 6.308 -12.632 1.00 64.19 79 GLU A CA 1
ATOM 596 C C . GLU A 1 79 ? 8.441 6.915 -14.041 1.00 64.19 79 GLU A C 1
ATOM 598 O O . GLU A 1 79 ? 8.827 8.061 -14.243 1.00 64.19 79 GLU A O 1
ATOM 603 N N . TYR A 1 80 ? 7.871 6.173 -14.994 1.00 63.81 80 TYR A N 1
ATOM 604 C CA . TYR A 1 80 ? 7.687 6.620 -16.381 1.00 63.81 80 TYR A CA 1
ATOM 605 C C . TYR A 1 80 ? 6.271 7.123 -16.692 1.00 63.81 80 TYR A C 1
ATOM 607 O O . TYR A 1 80 ? 5.956 7.370 -17.853 1.00 63.81 80 TYR A O 1
ATOM 615 N N . ALA A 1 81 ? 5.388 7.229 -15.693 1.00 62.62 81 ALA A N 1
ATOM 616 C CA . ALA A 1 81 ? 4.091 7.857 -15.902 1.00 62.62 81 ALA A CA 1
ATOM 617 C C . ALA A 1 81 ? 4.268 9.375 -15.826 1.00 62.62 81 ALA A C 1
ATOM 619 O O . ALA A 1 81 ? 4.529 9.914 -14.751 1.00 62.62 81 ALA A O 1
ATOM 620 N N . ASP A 1 82 ? 4.109 10.061 -16.957 1.00 57.47 82 ASP A N 1
ATOM 621 C CA . ASP A 1 82 ? 3.992 11.515 -16.948 1.00 57.47 82 ASP A CA 1
ATOM 622 C C . ASP A 1 82 ? 2.760 11.931 -16.133 1.00 57.47 82 ASP A C 1
ATOM 624 O O . ASP A 1 82 ? 1.730 11.251 -16.132 1.00 57.47 82 ASP A O 1
ATOM 628 N N . ASN A 1 83 ? 2.870 13.062 -15.429 1.00 56.62 83 ASN A N 1
ATOM 629 C CA . ASN A 1 83 ? 1.901 13.544 -14.431 1.00 56.62 83 ASN A CA 1
ATOM 630 C C . ASN A 1 83 ? 0.470 13.787 -14.963 1.00 56.62 83 ASN A C 1
ATOM 632 O O . ASN A 1 83 ? -0.417 14.124 -14.181 1.00 56.62 83 ASN A O 1
ATOM 636 N N . GLU A 1 84 ? 0.239 13.632 -16.266 1.00 54.03 84 GLU A N 1
ATOM 637 C CA . GLU A 1 84 ? -1.026 13.940 -16.934 1.00 54.03 84 GLU A CA 1
ATOM 638 C C . GLU A 1 84 ? -1.763 12.682 -17.416 1.00 54.03 84 GLU A C 1
ATOM 640 O O . GLU A 1 84 ? -2.980 12.591 -17.253 1.00 54.03 84 GLU A O 1
ATOM 645 N N . ILE A 1 85 ? -1.055 11.686 -17.963 1.00 53.22 85 ILE A N 1
ATOM 646 C CA . ILE A 1 85 ? -1.637 10.430 -18.459 1.00 53.22 85 ILE A CA 1
ATOM 647 C C . ILE A 1 85 ? -0.607 9.315 -18.246 1.00 53.22 85 ILE A C 1
ATOM 649 O O . ILE A 1 85 ? 0.374 9.208 -18.977 1.00 53.22 85 ILE A O 1
ATOM 653 N N . GLY A 1 86 ? -0.819 8.493 -17.217 1.00 57.81 86 GLY A N 1
ATOM 654 C CA . GLY A 1 86 ? 0.040 7.343 -16.937 1.00 57.81 86 GLY A CA 1
ATOM 655 C C . GLY A 1 86 ? -0.079 6.221 -17.975 1.00 57.81 86 GLY A C 1
ATOM 656 O O . GLY A 1 86 ? -0.694 6.374 -19.031 1.00 57.81 86 GLY A O 1
ATOM 657 N N . TYR A 1 87 ? 0.511 5.065 -17.648 1.00 57.41 87 TYR A N 1
ATOM 658 C CA . TYR A 1 87 ? 0.382 3.830 -18.431 1.00 57.41 87 TYR A CA 1
ATOM 659 C C . TYR A 1 87 ? -1.063 3.577 -18.880 1.00 57.41 87 TYR A C 1
ATOM 661 O O . TYR A 1 87 ? -1.990 3.888 -18.137 1.00 57.41 87 TYR A O 1
ATOM 669 N N . PHE A 1 88 ? -1.199 3.020 -20.093 1.00 54.62 88 PHE A N 1
ATOM 670 C CA . PHE A 1 88 ? -2.436 2.657 -20.800 1.00 54.62 88 PHE A CA 1
ATOM 671 C C . PHE A 1 88 ? -3.729 2.805 -19.978 1.00 54.62 88 PHE A C 1
ATOM 673 O O . PHE A 1 88 ? -3.971 2.107 -18.993 1.00 54.62 88 PHE A O 1
ATOM 680 N N . ILE A 1 89 ? -4.621 3.686 -20.423 1.00 59.53 89 ILE A N 1
ATOM 681 C CA . ILE A 1 89 ? -5.959 3.760 -19.841 1.00 59.53 89 ILE A CA 1
ATOM 682 C C . ILE A 1 89 ? -6.734 2.518 -20.316 1.00 59.53 89 ILE A C 1
ATOM 684 O O . ILE A 1 89 ? -6.874 2.263 -21.514 1.00 59.53 89 ILE A O 1
ATOM 688 N N . ILE A 1 90 ? -7.239 1.716 -19.377 1.00 64.06 90 ILE A N 1
ATOM 689 C CA . ILE A 1 90 ? -8.052 0.537 -19.702 1.00 64.06 90 ILE A CA 1
ATOM 690 C C . ILE A 1 90 ? -9.310 1.004 -20.446 1.00 64.06 90 ILE A C 1
ATOM 692 O O . ILE A 1 90 ? -10.082 1.805 -19.924 1.00 64.06 90 ILE A O 1
ATOM 696 N N . GLY A 1 91 ? -9.514 0.499 -21.665 1.00 61.53 91 GLY A N 1
ATOM 697 C CA . GLY A 1 91 ? -10.627 0.897 -22.535 1.00 61.53 91 GLY A CA 1
ATOM 698 C C . GLY A 1 91 ? -10.248 1.854 -23.670 1.00 61.53 91 GLY A C 1
ATOM 699 O O . GLY A 1 91 ? -11.111 2.184 -24.479 1.00 61.53 91 GLY A O 1
ATOM 700 N N . THR A 1 92 ? -8.977 2.248 -23.783 1.00 60.28 92 THR A N 1
ATOM 701 C CA . THR A 1 92 ? -8.425 2.929 -24.965 1.00 60.28 92 THR A CA 1
ATOM 702 C C . THR A 1 92 ? -7.237 2.147 -25.516 1.00 60.28 92 THR A C 1
ATOM 704 O O . THR A 1 92 ? -6.476 1.509 -24.790 1.00 60.28 92 THR A O 1
ATOM 707 N N . ASN A 1 93 ? -7.126 2.149 -26.839 1.00 61.34 93 ASN A N 1
ATOM 708 C CA . ASN A 1 93 ? -6.035 1.552 -27.600 1.00 61.34 93 ASN A CA 1
ATOM 709 C C . ASN A 1 93 ? -4.897 2.549 -27.878 1.00 61.34 93 ASN A C 1
ATOM 711 O O . ASN A 1 93 ? -3.968 2.209 -28.607 1.00 61.34 93 ASN A O 1
ATOM 715 N N . GLU A 1 94 ? -4.970 3.765 -27.336 1.00 55.44 94 GLU A N 1
ATOM 716 C CA . GLU A 1 94 ? -4.019 4.838 -27.603 1.00 55.44 94 GLU A CA 1
ATOM 717 C C . GLU A 1 94 ? -3.254 5.225 -26.333 1.00 55.44 94 GLU A C 1
ATOM 719 O O . GLU A 1 94 ? -3.826 5.479 -25.269 1.00 55.44 94 GLU A O 1
ATOM 724 N N . LEU A 1 95 ? -1.928 5.275 -26.461 1.00 49.00 95 LEU A N 1
ATOM 725 C CA . LEU A 1 95 ? -1.028 5.772 -25.429 1.00 49.00 95 LEU A CA 1
ATOM 726 C C . LEU A 1 95 ? -1.138 7.307 -25.390 1.00 49.00 95 LEU A C 1
ATOM 728 O O . LEU A 1 95 ? -0.781 7.965 -26.363 1.00 49.00 95 LEU A O 1
ATOM 732 N N . GLY A 1 96 ? -1.646 7.874 -24.290 1.00 60.16 96 GLY A N 1
ATOM 733 C CA . GLY A 1 96 ? -1.657 9.330 -24.065 1.00 60.16 96 GLY A CA 1
ATOM 734 C C . GLY A 1 96 ? -2.792 10.142 -24.714 1.00 60.16 96 GLY A C 1
ATOM 735 O O . GLY A 1 96 ? -2.666 11.357 -24.835 1.00 60.16 96 GLY A O 1
ATOM 736 N N . ALA A 1 97 ? -3.893 9.539 -25.167 1.00 51.34 97 ALA A N 1
ATOM 737 C CA . ALA A 1 97 ? -4.810 10.258 -26.058 1.00 51.34 97 ALA A CA 1
ATOM 738 C C . ALA A 1 97 ? -5.853 11.168 -25.376 1.00 51.34 97 ALA A C 1
ATOM 740 O O . ALA A 1 97 ? -6.761 10.707 -24.682 1.00 51.34 97 ALA A O 1
ATOM 741 N N . THR A 1 98 ? -5.796 12.458 -25.731 1.00 49.28 98 THR A N 1
ATOM 742 C CA . THR A 1 98 ? -6.987 13.289 -25.972 1.00 49.28 98 THR A CA 1
ATOM 743 C C . THR A 1 98 ? -7.476 12.991 -27.394 1.00 49.28 98 THR A C 1
ATOM 745 O O . THR A 1 98 ? -6.726 13.154 -28.353 1.00 49.28 98 THR A O 1
ATOM 748 N N . VAL A 1 99 ? -8.716 12.518 -27.537 1.00 55.00 99 VAL A N 1
ATOM 749 C CA . VAL A 1 99 ? -9.252 11.974 -28.799 1.00 55.00 99 VAL A CA 1
ATOM 750 C C . VAL A 1 99 ? -9.721 13.075 -29.760 1.00 55.00 99 VAL A C 1
ATOM 752 O O . VAL A 1 99 ? -10.534 13.920 -29.392 1.00 55.00 99 VAL A O 1
ATOM 755 N N . SER A 1 100 ? -9.320 12.970 -31.032 1.00 43.00 100 SER A N 1
ATOM 756 C CA . SER A 1 100 ? -10.127 13.391 -32.187 1.00 43.00 100 SER A CA 1
ATOM 757 C C . SER A 1 100 ? -10.325 12.157 -33.083 1.00 43.00 100 SER A C 1
ATOM 759 O O . SER A 1 100 ? -9.363 11.586 -33.585 1.00 43.00 100 SER A O 1
ATOM 761 N N . TYR A 1 101 ? -11.564 11.667 -33.172 1.00 46.75 101 TYR A N 1
ATOM 762 C CA . TYR A 1 101 ? -11.983 10.393 -33.793 1.00 46.75 101 TYR A CA 1
ATOM 763 C C . TYR A 1 101 ? -11.588 10.221 -35.285 1.00 46.75 101 TYR A C 1
ATOM 765 O O . TYR A 1 101 ? -11.373 11.226 -35.959 1.00 46.75 101 TYR A O 1
ATOM 773 N N . PRO A 1 102 ? -11.706 9.013 -35.903 1.00 53.09 102 PRO A N 1
ATOM 774 C CA . PRO A 1 102 ? -11.685 7.644 -35.375 1.00 53.09 102 PRO A CA 1
ATOM 775 C C . PRO A 1 102 ? -10.681 6.774 -36.171 1.00 53.09 102 PRO A C 1
ATOM 777 O O . PRO A 1 102 ? -11.012 6.268 -37.247 1.00 53.09 102 PRO A O 1
ATOM 780 N N . SER A 1 103 ? -9.468 6.536 -35.667 1.00 46.97 103 SER A N 1
ATOM 781 C CA . SER A 1 103 ? -8.542 5.595 -36.318 1.00 46.97 103 SER A CA 1
ATOM 782 C C . SER A 1 103 ? -8.423 4.314 -35.490 1.00 46.97 103 SER A C 1
ATOM 784 O O . SER A 1 103 ? -7.852 4.271 -34.405 1.00 46.97 103 SER A O 1
ATOM 786 N N . ARG A 1 104 ? -9.046 3.240 -35.985 1.00 55.72 104 ARG A N 1
ATOM 787 C CA . ARG A 1 104 ? -8.948 1.893 -35.411 1.00 55.72 104 ARG A CA 1
ATOM 788 C C . ARG A 1 104 ? -7.550 1.334 -35.686 1.00 55.72 104 ARG A C 1
ATOM 790 O O . ARG A 1 104 ? -7.356 0.588 -36.642 1.00 55.72 104 ARG A O 1
ATOM 797 N N . GLY A 1 105 ? -6.578 1.715 -34.865 1.00 47.44 105 GLY A N 1
ATOM 798 C CA . GLY A 1 105 ? -5.228 1.157 -34.896 1.00 47.44 105 GLY A CA 1
ATOM 799 C C . GLY A 1 105 ? -5.175 -0.213 -34.216 1.00 47.44 105 GLY A C 1
ATOM 800 O O . GLY A 1 105 ? -5.417 -0.318 -33.015 1.00 47.44 105 GLY A O 1
ATOM 801 N N . ARG A 1 106 ? -4.865 -1.260 -34.992 1.00 51.84 106 ARG A N 1
ATOM 802 C CA . ARG A 1 106 ? -4.539 -2.621 -34.535 1.00 51.84 106 ARG A CA 1
ATOM 803 C C . ARG A 1 106 ? -3.021 -2.725 -34.359 1.00 51.84 106 ARG A C 1
ATOM 805 O O . ARG A 1 106 ? -2.298 -2.592 -35.341 1.00 51.84 106 ARG A O 1
ATOM 812 N N . LEU A 1 107 ? -2.565 -2.990 -33.139 1.00 44.47 107 LEU A N 1
ATOM 813 C CA . LEU A 1 107 ? -1.164 -3.249 -32.793 1.00 44.47 107 LEU A CA 1
ATOM 814 C C . LEU A 1 107 ? -0.924 -4.754 -32.713 1.00 44.47 107 LEU A C 1
ATOM 816 O O . LEU A 1 107 ? -1.610 -5.383 -31.922 1.00 44.47 107 LEU A O 1
ATOM 820 N N . PHE A 1 108 ? 0.037 -5.279 -33.482 1.00 44.47 108 PHE A N 1
ATOM 821 C CA . PHE A 1 108 ? 0.984 -6.317 -33.043 1.00 44.47 108 PHE A CA 1
ATOM 822 C C . PHE A 1 108 ? 2.212 -6.315 -33.967 1.00 44.47 108 PHE A C 1
ATOM 824 O O . PHE A 1 108 ? 2.078 -6.521 -35.176 1.00 44.47 108 PHE A O 1
ATOM 831 N N . TYR A 1 109 ? 3.390 -6.124 -33.378 1.00 41.03 109 TYR A N 1
ATOM 832 C CA . TYR A 1 109 ? 4.595 -6.892 -33.684 1.00 41.03 109 TYR A CA 1
ATOM 833 C C . TYR A 1 109 ? 5.233 -7.304 -32.357 1.00 41.03 109 TYR A C 1
ATOM 835 O O . TYR A 1 109 ? 5.063 -6.543 -31.375 1.00 41.03 109 TYR A O 1
#